Protein AF-A0A7Y2FCF5-F1 (afdb_monomer_lite)

Radius of gyration: 14.65 Å; chains: 1; bounding box: 44×21×33 Å

Sequence (72 aa):
PYDSHVNCANEACHLLFIQCRECAEKMNDCCSVSCKEIHELPREEQKKLRKGKEISNKIFKKGRSEVLKFKK

Secondary structure (DSSP, 8-state):
----EEE-SSTTT--EEE--HHHHHHHTT-SSHHHHHHHHS-HHHHHHHHTT---GGG---TT--TT-S---

Structure (mmCIF, N/CA/C/O backbone):
data_AF-A0A7Y2FCF5-F1
#
_entry.id   AF-A0A7Y2FCF5-F1
#
loop_
_atom_site.group_PDB
_atom_site.id
_atom_site.type_symbol
_atom_site.label_atom_id
_atom_site.label_alt_id
_atom_site.label_comp_id
_atom_site.label_asym_id
_atom_site.label_entity_id
_atom_site.label_seq_id
_atom_site.pdbx_PDB_ins_code
_atom_site.Cartn_x
_atom_site.Cartn_y
_atom_site.Cartn_z
_atom_site.occupancy
_atom_site.B_iso_or_equiv
_atom_site.auth_seq_id
_atom_site.auth_comp_id
_atom_site.auth_asym_id
_atom_site.auth_atom_id
_atom_site.pdbx_PDB_model_num
ATOM 1 N N . PRO A 1 1 ? 14.629 4.296 -17.683 1.00 58.09 1 PRO A N 1
ATOM 2 C CA . PRO A 1 1 ? 13.169 4.323 -17.411 1.00 58.09 1 PRO A CA 1
ATOM 3 C C . PRO A 1 1 ? 12.720 3.556 -16.145 1.00 58.09 1 PRO A C 1
ATOM 5 O O . PRO A 1 1 ? 11.522 3.368 -15.969 1.00 58.09 1 PRO A O 1
ATOM 8 N N . TYR A 1 2 ? 13.644 3.144 -15.263 1.00 63.78 2 TYR A N 1
ATOM 9 C CA . TYR A 1 2 ? 13.343 2.357 -14.057 1.00 63.78 2 TYR A CA 1
ATOM 10 C C . TYR A 1 2 ? 13.136 3.206 -12.786 1.00 63.78 2 TYR A C 1
ATOM 12 O O . TYR A 1 2 ? 12.736 2.657 -11.766 1.00 63.78 2 TYR A O 1
ATOM 20 N N . ASP A 1 3 ? 13.327 4.530 -12.865 1.00 76.44 3 ASP A N 1
ATOM 21 C CA . ASP A 1 3 ? 13.310 5.449 -11.713 1.00 76.44 3 ASP A CA 1
ATOM 22 C C . ASP A 1 3 ? 12.046 6.323 -11.639 1.00 76.44 3 ASP A C 1
ATOM 24 O O . ASP A 1 3 ? 12.097 7.527 -11.366 1.00 76.44 3 ASP A O 1
ATOM 28 N N . SER A 1 4 ? 10.881 5.736 -11.919 1.00 87.25 4 SER A N 1
ATOM 29 C CA . SER A 1 4 ? 9.608 6.434 -11.741 1.00 87.25 4 SER A CA 1
ATOM 30 C C . SER A 1 4 ? 9.290 6.541 -10.253 1.00 87.25 4 SER A C 1
ATOM 32 O O . SER A 1 4 ? 9.065 5.538 -9.579 1.00 87.25 4 SER A O 1
ATOM 34 N N . HIS A 1 5 ? 9.292 7.771 -9.744 1.00 92.62 5 HIS A N 1
ATOM 35 C CA . HIS A 1 5 ? 8.880 8.061 -8.379 1.00 92.62 5 HIS A CA 1
ATOM 36 C C . HIS A 1 5 ? 7.353 8.083 -8.311 1.00 92.62 5 HIS A C 1
ATOM 38 O O . HIS A 1 5 ? 6.710 8.844 -9.033 1.00 92.62 5 HIS A O 1
ATOM 44 N N . VAL A 1 6 ? 6.786 7.255 -7.441 1.00 93.31 6 VAL A N 1
ATOM 45 C CA . VAL A 1 6 ? 5.343 7.094 -7.256 1.00 93.31 6 VAL A CA 1
ATOM 46 C C . VAL A 1 6 ? 5.011 7.082 -5.769 1.00 93.31 6 VAL A C 1
ATOM 48 O O . VAL A 1 6 ? 5.825 6.687 -4.932 1.00 93.31 6 VAL A O 1
ATOM 51 N N . ASN A 1 7 ? 3.812 7.541 -5.422 1.00 95.69 7 ASN A N 1
ATOM 52 C CA . ASN A 1 7 ? 3.300 7.393 -4.064 1.00 95.69 7 ASN A CA 1
ATOM 53 C C . ASN A 1 7 ? 2.589 6.048 -3.941 1.00 95.69 7 ASN A C 1
ATOM 55 O O . ASN A 1 7 ? 1.842 5.671 -4.838 1.00 95.69 7 ASN A O 1
ATOM 59 N N . CYS A 1 8 ? 2.769 5.367 -2.809 1.00 95.31 8 CYS A N 1
ATOM 60 C CA . CYS A 1 8 ? 2.013 4.159 -2.490 1.00 95.31 8 CYS A CA 1
ATOM 61 C C . CYS A 1 8 ? 0.500 4.423 -2.586 1.00 95.31 8 CYS A C 1
ATOM 63 O O . CYS A 1 8 ? -0.001 5.358 -1.952 1.00 95.31 8 CYS A O 1
ATOM 65 N N . ALA A 1 9 ? -0.218 3.582 -3.338 1.00 96.44 9 ALA A N 1
ATOM 66 C CA . ALA A 1 9 ? -1.662 3.703 -3.560 1.00 96.44 9 ALA A CA 1
ATOM 67 C C . ALA A 1 9 ? -2.519 3.462 -2.302 1.00 96.44 9 ALA A C 1
ATOM 69 O O . ALA A 1 9 ? -3.686 3.855 -2.247 1.00 96.44 9 ALA A O 1
ATOM 70 N N . ASN A 1 10 ? -1.950 2.863 -1.251 1.00 95.06 10 ASN A N 1
ATOM 71 C CA . ASN A 1 10 ? -2.586 2.834 0.062 1.00 95.06 10 ASN A CA 1
ATOM 72 C C . ASN A 1 10 ? -2.557 4.234 0.700 1.00 95.06 10 ASN A C 1
ATOM 74 O O . ASN A 1 10 ? -1.508 4.698 1.160 1.00 95.06 10 ASN A O 1
ATOM 78 N N . GLU A 1 11 ? -3.732 4.857 0.820 1.00 90.62 11 GLU A N 1
ATOM 79 C CA . GLU A 1 11 ? -3.907 6.201 1.387 1.00 90.62 11 GLU A CA 1
ATOM 80 C C . GLU A 1 11 ? -3.443 6.343 2.851 1.00 90.62 11 GLU A C 1
ATOM 82 O O . GLU A 1 11 ? -3.251 7.444 3.360 1.00 90.62 11 GLU A O 1
ATOM 87 N N . ALA A 1 12 ? -3.277 5.241 3.583 1.00 90.19 12 ALA A N 1
ATOM 88 C CA . ALA A 1 12 ? -2.717 5.289 4.934 1.00 90.19 12 ALA A CA 1
ATOM 89 C C . ALA A 1 12 ? -1.183 5.418 4.941 1.00 90.19 12 ALA A C 1
ATOM 91 O O . ALA A 1 12 ? -0.605 5.823 5.948 1.00 90.19 12 ALA A O 1
ATOM 92 N N . CYS A 1 13 ? -0.526 5.024 3.848 1.00 90.88 13 CYS A N 1
ATOM 93 C CA . CYS A 1 13 ? 0.925 4.975 3.727 1.00 90.88 13 CYS A CA 1
ATOM 94 C C . CYS A 1 13 ? 1.464 6.220 3.018 1.00 90.88 13 CYS A C 1
ATOM 96 O O . CYS A 1 13 ? 2.289 6.924 3.596 1.00 90.88 13 CYS A O 1
ATOM 98 N N . HIS A 1 14 ? 1.009 6.474 1.780 1.00 85.25 14 HIS A N 1
ATOM 99 C CA . HIS A 1 14 ? 1.484 7.565 0.911 1.00 85.25 14 HIS A CA 1
ATOM 100 C C . HIS A 1 14 ? 3.019 7.724 0.851 1.00 85.25 14 HIS A C 1
ATOM 102 O O . HIS A 1 14 ? 3.534 8.819 0.634 1.00 85.25 14 HIS A O 1
ATOM 108 N N . LEU A 1 15 ? 3.773 6.639 1.056 1.00 89.06 15 LEU A N 1
ATOM 109 C CA . LEU A 1 15 ? 5.225 6.665 0.933 1.00 89.06 15 LEU A CA 1
ATOM 110 C C . LEU A 1 15 ? 5.602 6.939 -0.525 1.00 89.06 15 LEU A C 1
ATOM 112 O O . LEU A 1 15 ? 5.139 6.223 -1.410 1.00 89.06 15 LEU A O 1
ATOM 116 N N . LEU A 1 16 ? 6.463 7.930 -0.755 1.00 92.06 16 LEU A N 1
ATOM 117 C CA . LEU A 1 16 ? 7.092 8.177 -2.050 1.00 92.06 16 LEU A CA 1
ATOM 118 C C . LEU A 1 16 ? 8.259 7.197 -2.241 1.00 92.06 16 LEU A C 1
ATOM 120 O O . LEU A 1 16 ? 9.182 7.171 -1.425 1.00 92.06 16 LEU A O 1
ATOM 124 N N . PHE A 1 17 ? 8.224 6.394 -3.302 1.00 91.06 17 PHE A N 1
ATOM 125 C CA . PHE A 1 17 ? 9.243 5.388 -3.608 1.00 91.06 17 PHE A CA 1
ATOM 126 C C . PHE A 1 17 ? 9.429 5.226 -5.120 1.00 91.06 17 PHE A C 1
ATOM 128 O O . PHE A 1 17 ? 8.645 5.742 -5.912 1.00 91.06 17 PHE A O 1
ATOM 135 N N . ILE A 1 18 ? 10.492 4.534 -5.527 1.00 93.81 18 ILE A N 1
ATOM 136 C CA . ILE A 1 18 ? 10.757 4.227 -6.935 1.00 93.81 18 ILE A CA 1
ATOM 137 C C . ILE A 1 18 ? 10.116 2.884 -7.287 1.00 93.81 18 ILE A C 1
ATOM 139 O O . ILE A 1 18 ? 10.344 1.889 -6.595 1.00 93.81 18 ILE A O 1
ATOM 143 N N . GLN A 1 19 ? 9.356 2.846 -8.381 1.00 92.25 19 GLN A N 1
ATOM 144 C CA . GLN A 1 19 ? 8.744 1.623 -8.893 1.00 92.25 19 GLN A CA 1
ATOM 145 C C . GLN A 1 19 ? 8.796 1.581 -10.422 1.00 92.25 19 GLN A C 1
ATOM 147 O O . GLN A 1 19 ? 8.436 2.542 -11.098 1.00 92.25 19 GLN A O 1
ATOM 152 N N . CYS A 1 20 ? 9.225 0.451 -10.987 1.00 94.31 20 CYS A N 1
ATOM 153 C CA . CYS A 1 20 ? 9.108 0.212 -12.424 1.00 94.31 20 CYS A CA 1
ATOM 154 C C . CYS A 1 20 ? 7.689 -0.260 -12.791 1.00 94.31 20 CYS A C 1
ATOM 156 O O . CYS A 1 20 ? 6.949 -0.752 -11.938 1.00 94.31 20 CYS A O 1
ATOM 158 N N . ARG A 1 21 ? 7.325 -0.171 -14.076 1.00 92.69 21 ARG A N 1
ATOM 159 C CA . ARG A 1 21 ? 5.980 -0.534 -14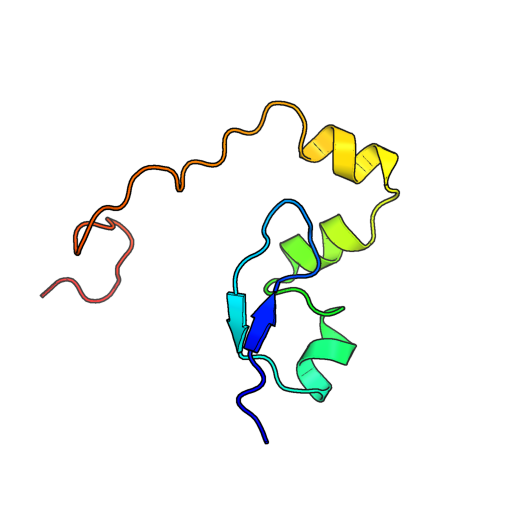.567 1.00 92.69 21 ARG A CA 1
ATOM 160 C C . ARG A 1 21 ? 5.571 -1.972 -14.234 1.00 92.69 21 ARG A C 1
ATOM 162 O O . ARG A 1 21 ? 4.482 -2.185 -13.721 1.00 92.69 21 ARG A O 1
ATOM 169 N N . GLU A 1 22 ? 6.459 -2.942 -14.441 1.00 94.62 22 GLU A N 1
ATOM 170 C CA . GLU A 1 22 ? 6.164 -4.352 -14.138 1.00 94.62 22 GLU A CA 1
ATOM 171 C C . GLU A 1 22 ? 5.879 -4.588 -12.647 1.00 94.62 22 GLU A C 1
ATOM 173 O O . GLU A 1 22 ? 5.061 -5.432 -12.282 1.00 94.62 22 GLU A O 1
ATOM 178 N N . CYS A 1 23 ? 6.565 -3.853 -11.766 1.00 93.94 23 CYS A N 1
ATOM 179 C CA . CYS A 1 23 ? 6.317 -3.920 -10.329 1.00 93.94 23 CYS A CA 1
ATOM 180 C C . CYS A 1 23 ? 5.004 -3.228 -9.954 1.00 93.94 23 CYS A C 1
ATOM 182 O O . CYS A 1 23 ? 4.303 -3.737 -9.085 1.00 93.94 23 CYS A O 1
ATOM 184 N N . ALA A 1 24 ? 4.662 -2.112 -10.603 1.00 94.69 24 ALA A N 1
ATOM 185 C CA . ALA A 1 24 ? 3.397 -1.412 -10.389 1.00 94.69 24 ALA A CA 1
ATOM 186 C C . ALA A 1 24 ? 2.192 -2.311 -10.707 1.00 94.69 24 ALA A C 1
ATOM 188 O O . ALA A 1 24 ? 1.308 -2.456 -9.866 1.00 94.69 24 ALA A O 1
ATOM 189 N N . GLU A 1 25 ? 2.220 -3.016 -11.844 1.00 95.00 25 GLU A N 1
ATOM 190 C CA . GLU A 1 25 ? 1.172 -3.971 -12.239 1.00 95.00 25 GLU A CA 1
ATOM 191 C C . GLU A 1 25 ? 1.037 -5.141 -11.252 1.00 95.00 25 GLU A C 1
ATOM 193 O O . GLU A 1 25 ? -0.067 -5.550 -10.903 1.00 95.00 25 GLU A O 1
ATOM 198 N N . LYS A 1 26 ? 2.157 -5.676 -10.748 1.00 95.69 26 LYS A N 1
ATOM 199 C CA . LYS A 1 26 ? 2.139 -6.779 -9.769 1.00 95.69 26 LYS A CA 1
ATOM 200 C C . LYS A 1 26 ? 1.666 -6.330 -8.385 1.00 95.69 26 LYS A C 1
ATOM 202 O O . LYS A 1 26 ? 1.086 -7.131 -7.644 1.00 95.69 26 LYS A O 1
ATOM 207 N N . MET A 1 27 ? 1.946 -5.082 -8.014 1.00 96.19 27 MET A N 1
ATOM 208 C CA . MET A 1 27 ? 1.771 -4.572 -6.652 1.00 96.19 27 MET A CA 1
ATOM 209 C C . MET A 1 27 ? 0.594 -3.607 -6.486 1.00 96.19 27 MET A C 1
ATOM 211 O O . MET A 1 27 ? 0.404 -3.121 -5.376 1.00 96.19 27 MET A O 1
ATOM 215 N N . ASN A 1 28 ? -0.185 -3.336 -7.537 1.00 96.50 28 ASN A N 1
ATOM 216 C CA . ASN A 1 28 ? -1.231 -2.303 -7.560 1.00 96.50 28 ASN A CA 1
ATOM 217 C C . ASN A 1 28 ? -0.707 -0.959 -7.027 1.00 96.50 28 ASN A C 1
ATOM 219 O O . ASN A 1 28 ? -1.258 -0.399 -6.078 1.00 96.50 28 ASN A O 1
ATOM 223 N N . ASP A 1 29 ? 0.438 -0.512 -7.552 1.00 95.94 29 ASP A N 1
ATOM 224 C CA . ASP A 1 29 ? 1.089 0.747 -7.156 1.00 95.94 29 ASP A CA 1
ATOM 225 C C . ASP A 1 29 ? 1.396 0.865 -5.639 1.00 95.94 29 ASP A C 1
ATOM 227 O O . ASP A 1 29 ? 1.551 1.958 -5.086 1.00 95.94 29 ASP A O 1
ATOM 231 N N . CYS A 1 30 ? 1.490 -0.261 -4.919 1.00 97.19 30 CYS A N 1
ATOM 232 C CA . CYS A 1 30 ? 1.789 -0.285 -3.486 1.00 97.19 30 CYS A CA 1
ATOM 233 C C . CYS A 1 30 ? 3.259 -0.622 -3.192 1.00 97.19 30 CYS A C 1
ATOM 235 O O . CYS A 1 30 ? 3.893 -1.427 -3.873 1.00 97.19 30 CYS A O 1
ATOM 237 N N . CYS A 1 31 ? 3.794 -0.046 -2.110 1.00 95.38 31 CYS A N 1
ATOM 238 C CA . CYS A 1 31 ? 5.191 -0.230 -1.695 1.00 95.38 31 CYS A CA 1
ATOM 239 C C . CYS A 1 31 ? 5.458 -1.542 -0.928 1.00 95.38 31 CYS A C 1
ATOM 241 O O . CYS A 1 31 ? 6.609 -1.872 -0.648 1.00 95.38 31 CYS A O 1
ATOM 243 N N . SER A 1 32 ? 4.414 -2.278 -0.540 1.00 95.56 32 SER A N 1
ATOM 244 C CA . SER A 1 32 ? 4.506 -3.558 0.172 1.00 95.56 32 SER A CA 1
ATOM 245 C C . SER A 1 32 ? 3.263 -4.414 -0.067 1.00 95.56 32 SER A C 1
ATOM 247 O O . SER A 1 32 ? 2.201 -3.888 -0.404 1.00 95.56 32 SER A O 1
ATOM 249 N N . VAL A 1 33 ? 3.375 -5.726 0.174 1.00 96.19 33 VAL A N 1
ATOM 250 C CA . VAL A 1 33 ? 2.236 -6.663 0.110 1.00 96.19 33 VAL A CA 1
ATOM 251 C C . VAL A 1 33 ? 1.139 -6.253 1.094 1.00 96.19 33 VAL A C 1
ATOM 253 O O . VAL A 1 33 ? -0.017 -6.162 0.712 1.00 96.19 33 VAL A O 1
ATOM 256 N N . SER A 1 34 ? 1.506 -5.862 2.316 1.00 95.69 34 SER A N 1
ATOM 257 C CA . SER A 1 34 ? 0.544 -5.366 3.309 1.00 95.69 34 SER A CA 1
ATOM 258 C C . SER A 1 34 ? -0.204 -4.105 2.861 1.00 95.69 34 SER A C 1
ATOM 260 O O . SER A 1 34 ? -1.376 -3.931 3.182 1.00 95.69 34 SER A O 1
ATOM 262 N N . CYS A 1 35 ? 0.449 -3.203 2.116 1.00 96.31 35 CYS A N 1
ATOM 263 C CA . CYS A 1 35 ? -0.231 -2.039 1.552 1.00 96.31 35 CYS A CA 1
ATOM 264 C C . CYS A 1 35 ? -1.172 -2.436 0.415 1.00 96.31 35 CYS A C 1
ATOM 266 O O . CYS A 1 35 ? -2.266 -1.883 0.351 1.00 96.31 35 CYS A O 1
ATOM 268 N N . LYS A 1 36 ? -0.771 -3.396 -0.428 1.00 97.12 36 LYS A N 1
ATOM 269 C CA . LYS A 1 36 ? -1.612 -3.947 -1.496 1.00 97.12 36 LYS A CA 1
ATOM 270 C C . LYS A 1 36 ? -2.881 -4.582 -0.925 1.00 97.12 36 LYS A C 1
ATOM 272 O O . LYS A 1 36 ? -3.970 -4.218 -1.349 1.00 97.12 36 LYS A O 1
ATOM 277 N N . GLU A 1 37 ? -2.740 -5.439 0.084 1.00 97.19 37 GLU A N 1
ATOM 278 C CA . GLU A 1 37 ? -3.867 -6.100 0.756 1.00 97.19 37 GLU A CA 1
ATOM 279 C C . GLU A 1 37 ? -4.869 -5.082 1.313 1.00 97.19 37 GLU A C 1
ATOM 281 O O . GLU A 1 37 ? -6.066 -5.227 1.108 1.00 97.19 37 GLU A O 1
ATOM 286 N N . ILE A 1 38 ? -4.395 -4.010 1.962 1.00 96.19 38 ILE A N 1
ATOM 287 C CA . ILE A 1 38 ? -5.273 -2.940 2.465 1.00 96.19 38 ILE A CA 1
ATOM 288 C C . ILE A 1 38 ? -5.929 -2.172 1.312 1.00 96.19 38 ILE A C 1
ATOM 290 O O . ILE A 1 38 ? -7.108 -1.838 1.400 1.00 96.19 38 ILE A O 1
ATOM 294 N N . HIS A 1 39 ? -5.180 -1.870 0.250 1.00 96.38 39 HIS A N 1
ATOM 295 C CA . HIS A 1 39 ? -5.684 -1.124 -0.903 1.00 96.38 39 HIS A CA 1
ATOM 296 C C . HIS A 1 39 ? -6.794 -1.880 -1.655 1.00 96.38 39 HIS A C 1
ATOM 298 O O . HIS A 1 39 ? -7.703 -1.247 -2.188 1.00 96.38 39 HIS A O 1
ATOM 304 N N . GLU A 1 40 ? -6.760 -3.214 -1.647 1.00 96.50 40 GLU A N 1
ATOM 305 C CA . GLU A 1 40 ? -7.777 -4.079 -2.260 1.00 96.50 40 GLU A CA 1
ATOM 306 C C . GLU A 1 40 ? -9.068 -4.208 -1.426 1.00 96.50 40 GLU A C 1
ATOM 308 O O . GLU A 1 40 ? -10.096 -4.645 -1.948 1.00 96.50 40 GLU A O 1
ATOM 313 N N . LEU A 1 41 ? -9.063 -3.797 -0.150 1.00 97.00 41 LEU A N 1
ATOM 314 C CA . LEU A 1 41 ? -10.261 -3.846 0.695 1.00 97.00 41 LEU A CA 1
ATOM 315 C C . LEU A 1 41 ? -11.325 -2.828 0.252 1.00 97.00 41 LEU A C 1
ATOM 317 O O . LEU A 1 41 ? -11.000 -1.771 -0.295 1.00 97.00 41 LEU A O 1
ATOM 321 N N . PRO A 1 42 ? -12.611 -3.049 0.578 1.00 97.50 42 PRO A N 1
ATOM 322 C CA . PRO A 1 42 ? -13.640 -2.030 0.421 1.00 97.50 42 PRO A CA 1
ATOM 323 C C . PRO A 1 42 ? -13.277 -0.732 1.156 1.00 97.50 42 PRO A C 1
ATOM 325 O O . PRO A 1 42 ? -12.770 -0.752 2.279 1.00 97.50 42 PRO A O 1
ATOM 328 N N . ARG A 1 43 ? -13.617 0.424 0.568 1.00 93.69 43 ARG A N 1
ATOM 329 C CA . ARG A 1 43 ? -13.304 1.756 1.134 1.00 93.69 43 ARG A CA 1
ATOM 330 C C . ARG A 1 43 ? -13.724 1.920 2.597 1.00 93.69 43 ARG A C 1
ATOM 332 O O . ARG A 1 43 ? -13.032 2.579 3.369 1.00 93.69 43 ARG A O 1
ATOM 339 N N . GLU A 1 44 ? -14.845 1.326 2.988 1.00 95.56 44 GLU A N 1
ATOM 340 C CA . GLU A 1 44 ? -15.332 1.383 4.368 1.00 95.56 44 GLU A CA 1
ATOM 341 C C . GLU A 1 44 ? -14.423 0.628 5.347 1.00 95.56 44 GLU A C 1
ATOM 343 O O . GLU A 1 44 ? -14.201 1.090 6.465 1.00 95.56 44 GLU A O 1
ATOM 348 N N . GLU A 1 45 ? -13.822 -0.486 4.930 1.00 95.06 45 GLU A N 1
ATOM 349 C CA . GLU A 1 45 ? -12.831 -1.208 5.731 1.00 95.06 45 GLU A CA 1
ATOM 350 C C . GLU A 1 45 ? -11.493 -0.472 5.772 1.00 95.06 45 GLU A C 1
ATOM 352 O O . GLU A 1 45 ? -10.915 -0.317 6.849 1.00 95.06 45 GLU A O 1
ATOM 357 N N . GLN A 1 46 ? -11.055 0.101 4.646 1.00 94.94 46 GLN A N 1
ATOM 358 C CA . GLN A 1 46 ? -9.868 0.960 4.612 1.00 94.94 46 GLN A CA 1
ATOM 359 C C . GLN A 1 46 ? -9.989 2.130 5.604 1.00 94.94 46 GLN A C 1
ATOM 361 O O . GLN A 1 46 ? -9.073 2.393 6.389 1.00 94.94 46 GLN A O 1
ATOM 366 N N . LYS A 1 47 ? -11.148 2.808 5.635 1.00 93.12 47 LYS A N 1
ATOM 367 C CA . LYS A 1 47 ? -11.437 3.886 6.599 1.00 93.12 47 LYS A CA 1
ATOM 368 C 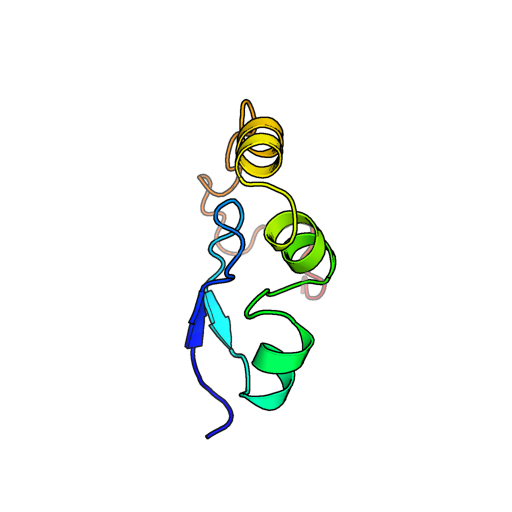C . LYS A 1 47 ? -11.399 3.394 8.043 1.00 93.12 47 LYS A C 1
ATOM 370 O O . LYS A 1 47 ? -10.817 4.072 8.890 1.00 93.12 47 LYS A O 1
ATOM 375 N N . LYS A 1 48 ? -11.987 2.227 8.337 1.00 94.56 48 LYS A N 1
ATOM 376 C CA . LYS A 1 48 ? -11.945 1.622 9.681 1.00 94.56 48 LYS A CA 1
ATOM 377 C C . LYS A 1 48 ? -10.507 1.365 10.130 1.00 94.56 48 LYS A C 1
ATOM 379 O O . LYS A 1 48 ? -10.167 1.715 11.253 1.00 94.56 48 LYS A O 1
ATOM 384 N N . LEU A 1 49 ? -9.657 0.835 9.248 1.00 91.69 49 LEU A N 1
ATOM 385 C CA . LEU A 1 49 ? -8.245 0.561 9.540 1.00 91.69 49 LEU A CA 1
ATOM 386 C C . LEU A 1 49 ? -7.402 1.826 9.738 1.00 91.69 49 LEU A C 1
ATOM 388 O O . LEU A 1 49 ? -6.391 1.781 10.443 1.00 91.69 49 LEU A O 1
ATOM 392 N N . ARG A 1 50 ? -7.788 2.938 9.103 1.00 89.81 50 ARG A N 1
ATOM 393 C CA . ARG A 1 50 ? -7.154 4.254 9.280 1.00 89.81 50 ARG A CA 1
ATOM 394 C C . ARG A 1 50 ? -7.601 4.959 10.555 1.00 89.81 50 ARG A C 1
ATOM 396 O O . ARG A 1 50 ? -6.820 5.703 11.146 1.00 89.81 50 ARG A O 1
ATOM 403 N N . LYS A 1 51 ? -8.854 4.763 10.967 1.00 91.19 51 LYS A N 1
ATOM 404 C CA . LYS A 1 51 ? -9.435 5.444 12.125 1.00 91.19 51 LYS A CA 1
ATOM 405 C C . LYS A 1 51 ? -8.627 5.128 13.389 1.00 91.19 51 LYS A C 1
ATOM 407 O O . LYS A 1 51 ? -8.404 3.971 13.721 1.00 91.19 51 LYS A O 1
ATOM 412 N N . GLY A 1 52 ? -8.204 6.172 14.101 1.00 82.88 52 GLY A N 1
ATOM 413 C CA . GLY A 1 52 ? -7.490 6.048 15.376 1.00 82.88 52 GLY A CA 1
ATOM 414 C C . GLY A 1 52 ? -5.996 5.726 15.269 1.00 82.88 52 GLY A C 1
ATOM 415 O O . GLY A 1 52 ? -5.334 5.660 16.299 1.00 82.88 52 GLY A O 1
ATOM 416 N N . LYS A 1 53 ? -5.437 5.566 14.060 1.00 80.69 53 LYS A N 1
ATOM 417 C CA . LYS A 1 53 ? -3.984 5.458 13.884 1.00 80.69 53 LYS A CA 1
ATOM 418 C C . LYS A 1 53 ? -3.364 6.847 13.790 1.00 80.69 53 LYS A C 1
ATOM 420 O O . LYS A 1 53 ? -3.660 7.603 12.867 1.00 80.69 53 LYS A O 1
ATOM 425 N N . GLU A 1 54 ? -2.469 7.169 14.718 1.00 73.56 54 GLU A N 1
ATOM 426 C CA . GLU A 1 54 ? -1.595 8.330 14.573 1.00 73.56 54 GLU A CA 1
ATOM 427 C C . GLU A 1 54 ? -0.423 8.010 13.642 1.00 73.56 54 GLU A C 1
ATOM 429 O O . GLU A 1 54 ? 0.250 6.987 13.777 1.00 73.56 54 GLU A O 1
ATOM 434 N N . ILE A 1 55 ? -0.148 8.911 12.698 1.00 67.62 55 ILE A N 1
ATOM 435 C CA . ILE A 1 55 ? 1.041 8.824 11.849 1.00 67.62 55 ILE A CA 1
ATOM 436 C C . ILE A 1 55 ? 2.249 9.234 12.702 1.00 67.62 55 ILE A C 1
ATOM 438 O O . ILE A 1 55 ? 2.486 10.420 12.936 1.00 67.62 55 ILE A O 1
ATOM 442 N N . SER A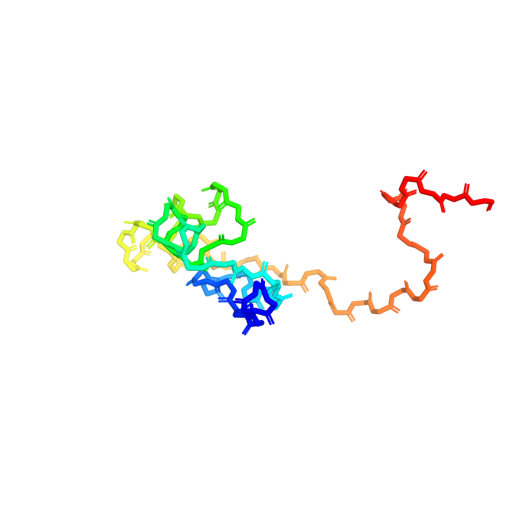 1 56 ? 3.028 8.246 13.153 1.00 59.75 56 SER A N 1
ATOM 443 C CA . SER A 1 56 ? 4.217 8.422 14.006 1.00 59.75 56 SER A CA 1
ATOM 444 C C . SER A 1 56 ? 5.371 9.177 13.328 1.00 59.75 56 SER A C 1
ATOM 446 O O . SER A 1 56 ? 6.320 9.594 13.991 1.00 59.75 56 SER A O 1
ATOM 448 N N . ASN A 1 57 ? 5.283 9.412 12.014 1.00 57.22 57 ASN A N 1
ATOM 449 C CA . ASN A 1 57 ? 6.295 10.109 11.214 1.00 57.22 57 ASN A CA 1
ATOM 450 C C . ASN A 1 57 ? 6.327 11.636 11.421 1.00 57.22 57 ASN A C 1
ATOM 452 O O . ASN A 1 57 ? 6.982 12.343 10.661 1.00 57.22 57 ASN A O 1
ATOM 456 N N . LYS A 1 58 ? 5.666 12.171 12.456 1.00 56.75 58 LYS A N 1
ATOM 457 C CA . LYS A 1 58 ? 5.760 13.597 12.819 1.00 56.75 58 LYS A CA 1
ATOM 458 C C . LYS A 1 58 ? 7.071 13.973 13.524 1.00 56.75 58 LYS A C 1
ATOM 460 O O . LYS A 1 58 ? 7.277 15.142 13.830 1.00 56.75 58 LYS A O 1
ATOM 465 N N . ILE A 1 59 ? 7.969 13.016 13.779 1.00 59.38 59 ILE A N 1
ATOM 466 C CA . ILE A 1 59 ? 9.255 13.269 14.441 1.00 59.38 59 ILE A CA 1
ATOM 467 C C . ILE A 1 59 ? 10.396 12.997 13.459 1.00 59.38 59 ILE A C 1
ATOM 469 O O . ILE A 1 59 ? 10.875 11.871 13.322 1.00 59.38 59 ILE A O 1
ATOM 473 N N . PHE A 1 60 ? 10.866 14.049 12.791 1.00 62.94 60 PHE A N 1
ATOM 474 C CA . PHE A 1 60 ? 12.095 13.991 12.005 1.00 62.94 60 PHE A CA 1
ATOM 475 C C . PHE A 1 60 ? 13.297 13.765 12.938 1.00 62.94 60 PHE A C 1
ATOM 477 O O . PHE A 1 60 ? 13.769 14.682 13.608 1.00 62.94 60 PHE A O 1
ATOM 484 N N . LYS A 1 61 ? 13.808 12.529 12.996 1.00 60.69 61 LYS A N 1
ATOM 485 C CA . LYS A 1 61 ? 15.046 12.187 13.714 1.00 60.69 61 LYS A CA 1
ATOM 486 C C . LYS A 1 61 ? 16.193 12.003 12.721 1.00 60.69 61 LYS A C 1
ATOM 488 O O . LYS A 1 61 ? 16.451 10.889 12.264 1.00 60.69 61 LYS A O 1
ATOM 493 N N . LYS A 1 62 ? 16.910 13.086 12.398 1.00 62.19 62 LYS A N 1
ATOM 494 C CA . LYS A 1 62 ? 18.123 13.030 11.561 1.00 62.19 62 LYS A CA 1
ATOM 495 C C . LYS A 1 62 ? 19.146 12.071 12.187 1.00 62.19 62 LYS A C 1
ATOM 497 O O . LYS A 1 62 ? 19.678 12.348 13.258 1.00 62.19 62 LYS A O 1
ATOM 502 N N . GLY A 1 63 ? 19.397 10.939 11.528 1.00 60.78 63 GLY A N 1
ATOM 503 C CA . GLY A 1 63 ? 20.456 9.992 11.897 1.00 60.78 63 GLY A CA 1
ATOM 504 C C . GLY A 1 63 ? 20.237 9.173 13.178 1.00 60.78 63 GLY A C 1
ATOM 505 O O . GLY A 1 63 ? 21.206 8.631 13.693 1.00 60.78 63 GLY A O 1
ATOM 506 N N . ARG A 1 64 ? 19.010 9.069 13.719 1.00 61.12 64 ARG A N 1
ATOM 507 C CA . ARG A 1 64 ? 18.739 8.345 14.989 1.00 61.12 64 ARG A CA 1
ATOM 508 C C . ARG A 1 64 ? 17.598 7.327 14.910 1.00 61.12 64 ARG A C 1
ATOM 510 O O . ARG A 1 64 ? 16.875 7.130 15.883 1.00 61.12 64 ARG A O 1
ATOM 517 N N . SER A 1 65 ? 17.392 6.709 13.752 1.00 66.94 65 SER A N 1
ATOM 518 C CA . SER A 1 65 ? 16.453 5.589 13.663 1.00 66.94 65 SER A CA 1
ATOM 519 C C . SER A 1 65 ? 17.100 4.336 14.259 1.00 66.94 65 SER A C 1
ATOM 521 O O . SER A 1 65 ? 18.207 3.950 13.876 1.00 66.94 65 SER A O 1
ATOM 523 N N . GLU A 1 66 ? 16.427 3.715 15.229 1.00 67.25 66 GLU A N 1
ATOM 524 C CA . GLU A 1 66 ? 16.950 2.536 15.927 1.00 67.25 66 GLU A CA 1
ATOM 525 C C . GLU A 1 66 ? 17.076 1.313 15.016 1.00 67.25 66 GLU A C 1
ATOM 527 O O . GLU A 1 66 ? 17.922 0.460 15.270 1.00 67.25 66 GLU A O 1
ATOM 532 N N . VAL A 1 67 ? 16.305 1.293 13.927 1.00 67.19 67 VAL A N 1
ATOM 533 C CA . VAL A 1 67 ? 16.215 0.196 12.955 1.00 67.19 67 VAL A CA 1
ATOM 534 C C . VAL A 1 67 ? 17.174 0.335 11.767 1.00 67.19 67 VAL A C 1
ATOM 536 O O . VAL A 1 67 ? 17.147 -0.486 10.850 1.00 67.19 67 VAL A O 1
ATOM 539 N N . LEU A 1 68 ? 18.026 1.366 11.738 1.00 63.78 68 LEU A N 1
ATOM 540 C CA . LEU A 1 68 ? 19.037 1.489 10.687 1.00 63.78 68 LEU A CA 1
ATOM 541 C C . LEU A 1 68 ? 20.096 0.392 10.850 1.00 63.78 68 LEU A C 1
ATOM 543 O O . LEU A 1 68 ? 20.854 0.388 11.816 1.00 63.78 68 LEU A O 1
ATOM 547 N N . LYS A 1 69 ? 20.157 -0.518 9.868 1.00 63.31 69 LYS A N 1
ATOM 548 C CA . LYS A 1 69 ? 21.107 -1.646 9.81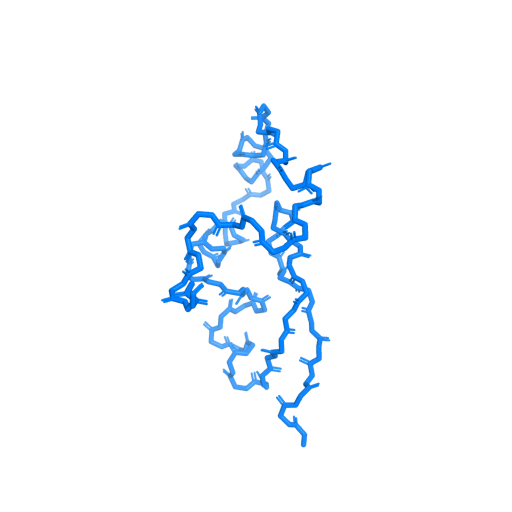8 1.00 63.31 69 LYS A CA 1
ATOM 549 C C . LYS A 1 69 ? 22.577 -1.214 9.779 1.00 63.31 69 LYS A C 1
ATOM 551 O O . LYS A 1 69 ? 23.441 -1.980 10.183 1.00 63.31 69 LYS A O 1
ATOM 556 N N . PHE A 1 70 ? 22.857 0.002 9.317 1.00 65.25 70 PHE A N 1
ATOM 557 C CA . PHE A 1 70 ? 24.209 0.545 9.200 1.00 65.25 70 PHE A CA 1
ATOM 558 C C . PHE A 1 70 ? 24.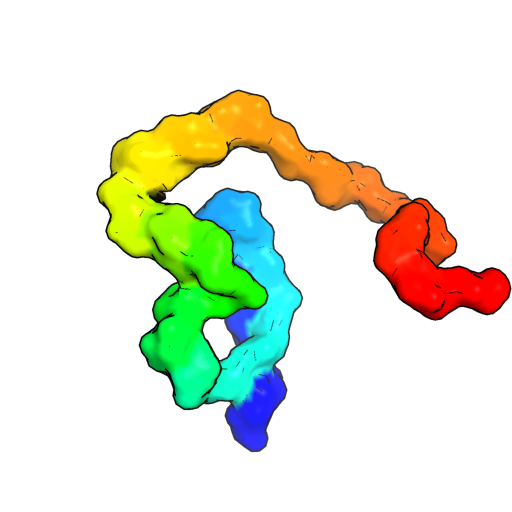410 1.682 10.203 1.00 65.25 70 PHE A C 1
ATOM 560 O O . PHE A 1 70 ? 24.572 2.843 9.830 1.00 65.25 70 PHE A O 1
ATOM 567 N N . LYS A 1 71 ? 24.356 1.353 11.494 1.00 59.75 71 LYS A N 1
ATOM 568 C CA . LYS A 1 71 ? 24.969 2.19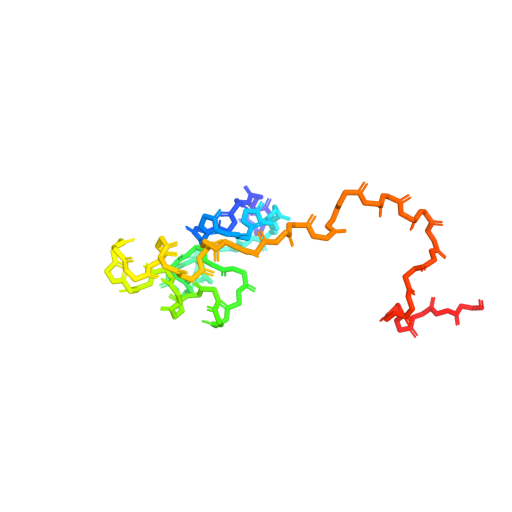0 12.528 1.00 59.75 71 LYS A CA 1
ATOM 569 C C . LYS A 1 71 ? 26.473 1.912 12.463 1.00 59.75 71 LYS A C 1
ATOM 571 O O . LYS A 1 71 ? 26.882 0.791 12.748 1.00 59.75 71 LYS A O 1
ATOM 576 N N . LYS A 1 72 ? 27.259 2.877 11.987 1.00 54.16 72 LYS A N 1
ATOM 577 C CA . LYS A 1 72 ? 28.691 2.909 12.309 1.00 54.16 72 LYS A CA 1
ATOM 578 C C . LYS A 1 72 ? 28.852 3.441 13.724 1.00 54.16 72 LYS A C 1
ATOM 580 O O . LYS A 1 72 ? 28.070 4.356 14.071 1.00 54.16 72 LYS A O 1
#

pLDDT: mean 84.25, std 14.64, range [54.16, 97.5]

Foldseek 3Di:
DQFDWAFALLPLGRDTDTGDPVRCVVQVSHPDVVSSVLNPDDPVVSVVVNPPDDPPVPDDDVPDDPPPPDDD